Protein AF-A0A5C6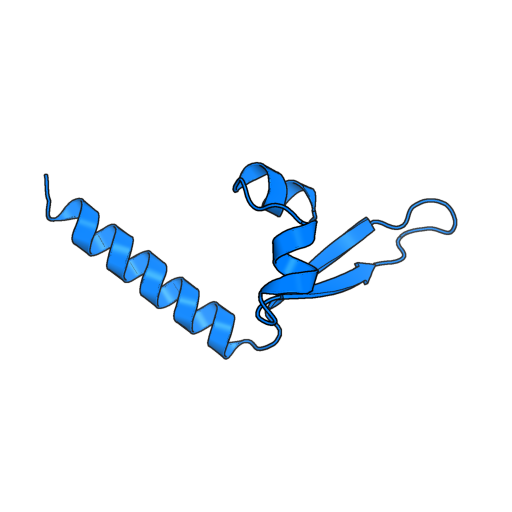MFM1-F1 (afdb_monomer_lite)

Sequence (66 aa):
MFYSEDLEQCGLDVSEVSVYSGVCTEIFKRESVIFQKSVYCFVHLSIQEFLAAVYMFHCYTRKDRV

pLDDT: mean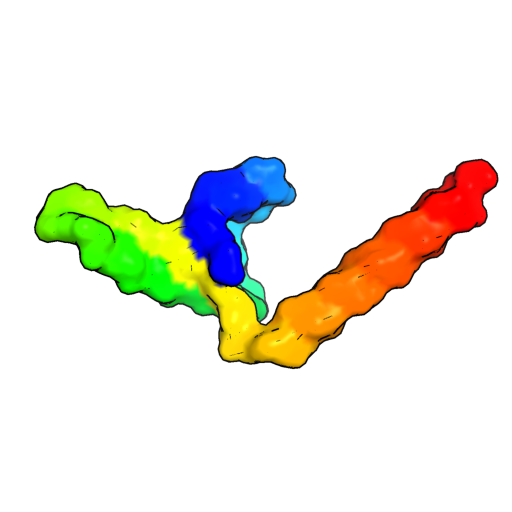 73.69, std 12.15, range [47.59, 92.56]

Secondary structure (DSSP, 8-state):
-EEHHHHHHTT--HHHHHHT-SSEEEEEEE-SSS-EEEEEEESSHHHHHHHHHHHHHHHHHHHT--

InterPro domains:
  IPR041075 NOD1/2, winged helix domain [PF17779] (1-42)
  IPR051261 NOD-like receptor [PTHR24106] (1-65)

Foldseek 3Di:
DAWPVRCVVVVHDPVCVDPPDLQKHWDFDCPDPVDITIDIDGPDPVSVVVVVVVVVVVVVVVVVVD

Radius of gyration: 14.81 Å; chains: 1; bounding box: 25×21×50 Å

Structure (mmCIF, N/CA/C/O backbone):
data_AF-A0A5C6MFM1-F1
#
_entry.id   AF-A0A5C6MFM1-F1
#
loop_
_atom_site.group_PDB
_atom_site.id
_atom_site.type_symbol
_atom_site.label_atom_id
_atom_site.label_alt_id
_atom_site.label_comp_id
_atom_site.label_asym_id
_atom_site.label_entity_id
_atom_site.label_seq_id
_atom_site.pdbx_PDB_ins_code
_atom_site.Cartn_x
_atom_site.Cartn_y
_atom_site.Cartn_z
_atom_site.occupancy
_atom_site.B_iso_or_equiv
_atom_site.auth_seq_id
_atom_site.auth_comp_id
_atom_site.auth_asym_id
_atom_site.auth_atom_id
_atom_site.pdbx_PDB_model_num
ATOM 1 N N . MET A 1 1 ? 0.947 3.967 5.028 1.00 76.88 1 MET A N 1
ATOM 2 C CA . MET A 1 1 ? -0.312 3.883 5.794 1.00 76.88 1 MET A CA 1
ATOM 3 C C . MET A 1 1 ? -1.276 4.842 5.143 1.00 76.88 1 MET A C 1
ATOM 5 O O . MET A 1 1 ? -0.834 5.913 4.745 1.00 76.88 1 MET A O 1
ATOM 9 N N . PHE A 1 2 ? -2.528 4.434 5.017 1.00 80.31 2 PHE A N 1
ATOM 10 C CA . PHE A 1 2 ? -3.571 5.145 4.285 1.00 80.31 2 PHE A CA 1
ATOM 11 C C . PHE A 1 2 ? -4.846 5.092 5.122 1.00 80.31 2 PHE A C 1
ATOM 13 O O . PHE A 1 2 ? -5.092 4.078 5.778 1.00 80.31 2 PHE A O 1
ATOM 20 N N . TYR A 1 3 ? -5.638 6.152 5.141 1.00 80.81 3 TYR A N 1
ATOM 21 C CA . TYR A 1 3 ? -6.973 6.106 5.730 1.00 80.81 3 TYR A CA 1
ATOM 22 C C . TYR A 1 3 ? -7.984 5.547 4.725 1.00 80.81 3 TYR A C 1
ATOM 24 O O . TYR A 1 3 ? -7.704 5.452 3.530 1.00 80.81 3 TYR A O 1
ATOM 32 N N . SER A 1 4 ? -9.173 5.191 5.208 1.00 76.44 4 SER A N 1
ATOM 33 C CA . SER A 1 4 ? -10.310 4.823 4.356 1.00 76.44 4 SER A CA 1
ATOM 34 C C . SER A 1 4 ? -10.589 5.872 3.276 1.00 76.44 4 SER A C 1
ATOM 36 O O . SER A 1 4 ? -10.806 5.516 2.123 1.00 76.44 4 SER A O 1
ATOM 38 N N . GLU A 1 5 ? -10.490 7.161 3.612 1.00 80.31 5 GLU A N 1
ATOM 39 C CA . GLU A 1 5 ? -10.758 8.238 2.652 1.00 80.31 5 GLU A CA 1
ATOM 40 C C . GLU A 1 5 ? -9.710 8.302 1.528 1.00 80.31 5 GLU A C 1
ATOM 42 O O . GLU A 1 5 ? -10.049 8.615 0.388 1.00 80.31 5 GLU A O 1
ATOM 47 N N . ASP A 1 6 ? -8.450 7.954 1.822 1.00 82.00 6 ASP A N 1
ATOM 48 C CA . ASP A 1 6 ? -7.376 7.923 0.819 1.00 82.00 6 ASP A CA 1
ATOM 49 C C . ASP A 1 6 ? -7.625 6.81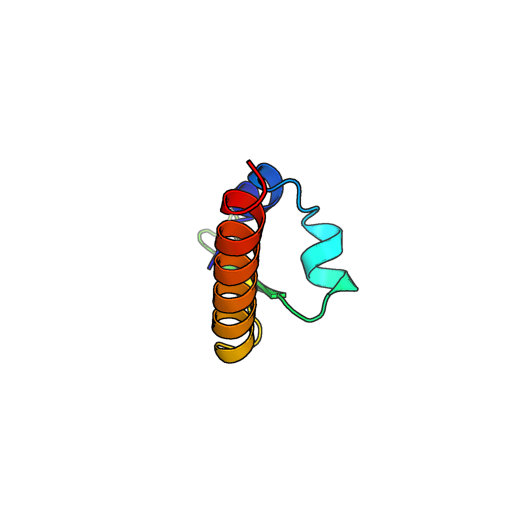7 -0.223 1.00 82.00 6 ASP A C 1
ATOM 51 O O . ASP A 1 6 ? -7.287 6.968 -1.400 1.00 82.00 6 ASP A O 1
ATOM 55 N N . LEU A 1 7 ? -8.227 5.699 0.203 1.00 79.06 7 LEU A N 1
ATOM 56 C CA . LEU A 1 7 ? -8.593 4.583 -0.671 1.00 79.06 7 LEU A CA 1
ATOM 57 C C . LEU A 1 7 ? -9.796 4.941 -1.548 1.00 79.06 7 LEU A C 1
ATOM 59 O O . LEU A 1 7 ? -9.735 4.753 -2.765 1.00 79.06 7 LEU A O 1
ATOM 63 N N . GLU A 1 8 ? -10.836 5.537 -0.957 1.00 80.88 8 GLU A N 1
ATOM 64 C CA . GLU A 1 8 ? -12.020 6.000 -1.690 1.00 80.88 8 GLU A CA 1
ATOM 65 C C . GLU A 1 8 ? -11.661 7.047 -2.753 1.00 80.88 8 GLU A C 1
ATOM 67 O O . GLU A 1 8 ? -12.137 6.970 -3.887 1.00 80.88 8 GLU A O 1
ATOM 72 N N . GLN A 1 9 ? -10.762 7.987 -2.439 1.00 81.81 9 GLN A N 1
ATOM 73 C CA . GLN A 1 9 ? -10.285 8.984 -3.403 1.00 81.81 9 GLN A CA 1
ATOM 74 C C . GLN A 1 9 ? -9.524 8.349 -4.578 1.00 81.81 9 GLN A C 1
ATOM 76 O O . GLN A 1 9 ? -9.558 8.866 -5.697 1.00 81.81 9 GLN A O 1
ATOM 81 N N . CYS A 1 10 ? -8.858 7.217 -4.344 1.00 76.00 10 CYS A N 1
ATOM 82 C CA . CYS A 1 10 ? -8.208 6.431 -5.390 1.00 76.00 10 CYS A CA 1
ATOM 83 C C . CYS A 1 10 ? -9.187 5.540 -6.177 1.00 76.00 10 CYS A C 1
ATOM 85 O O . CYS A 1 10 ? -8.755 4.848 -7.099 1.00 76.00 10 CYS A O 1
ATOM 87 N N . GLY A 1 11 ? -10.483 5.551 -5.838 1.00 75.81 11 GLY A N 1
ATOM 88 C CA . GLY A 1 11 ? -11.503 4.693 -6.445 1.00 75.81 11 GLY A CA 1
ATOM 89 C C . GLY A 1 11 ? -11.395 3.227 -6.024 1.00 75.81 11 GLY A C 1
ATOM 90 O O . GLY A 1 11 ? -11.896 2.355 -6.731 1.00 75.81 11 GLY A O 1
ATOM 91 N N . LEU A 1 12 ? -10.708 2.948 -4.914 1.00 75.94 12 LEU A N 1
ATOM 92 C CA . LEU A 1 12 ? -10.569 1.609 -4.358 1.00 75.94 12 LEU A CA 1
ATOM 93 C C . LEU A 1 12 ? -11.682 1.379 -3.336 1.00 75.94 12 LEU A C 1
ATOM 95 O O . LEU A 1 12 ? -11.782 2.120 -2.358 1.00 75.94 12 LEU A O 1
ATOM 99 N N . ASP A 1 13 ? -12.494 0.340 -3.543 1.00 75.56 13 ASP A N 1
ATOM 100 C CA . ASP A 1 13 ? -13.464 -0.076 -2.534 1.00 75.56 13 ASP A CA 1
ATOM 101 C C . ASP A 1 13 ? -12.727 -0.682 -1.337 1.00 75.56 13 ASP A C 1
ATOM 103 O O . ASP A 1 13 ? -12.002 -1.677 -1.439 1.00 75.56 13 ASP A O 1
ATOM 107 N N . VAL A 1 14 ? -12.934 -0.069 -0.179 1.00 67.25 14 VAL A N 1
ATOM 108 C CA . VAL A 1 14 ? -12.357 -0.474 1.099 1.00 67.25 14 VAL A CA 1
ATOM 109 C C . VAL A 1 14 ? -12.708 -1.933 1.430 1.00 67.25 14 VAL A C 1
ATOM 111 O O . VAL A 1 14 ? -11.880 -2.647 2.006 1.00 67.25 14 VAL A O 1
ATOM 114 N N . SER A 1 15 ? -13.892 -2.404 1.011 1.00 66.50 15 SER A N 1
ATOM 115 C CA . SER A 1 15 ? -14.322 -3.795 1.195 1.00 66.50 15 SER A CA 1
ATOM 116 C C . SER A 1 15 ? -13.532 -4.781 0.324 1.00 66.50 15 SER A C 1
ATOM 118 O O . SER A 1 15 ? -13.187 -5.868 0.791 1.00 66.50 15 SER A O 1
ATOM 120 N N . GLU A 1 16 ? -13.170 -4.403 -0.904 1.00 64.75 16 GLU A N 1
ATOM 121 C CA . GLU A 1 16 ? -12.372 -5.252 -1.798 1.00 64.75 16 GLU A CA 1
ATOM 122 C C . GLU A 1 16 ? -10.893 -5.298 -1.393 1.00 64.75 16 GLU A C 1
ATOM 124 O O . GLU A 1 16 ? -10.245 -6.347 -1.467 1.00 64.75 16 GLU A O 1
ATOM 129 N N . VAL A 1 17 ? -10.341 -4.180 -0.912 1.00 64.31 17 VAL A N 1
ATOM 130 C CA . VAL A 1 17 ? -8.917 -4.099 -0.558 1.00 64.31 17 VAL A CA 1
ATOM 131 C C . VAL A 1 17 ? -8.580 -4.964 0.661 1.00 64.31 17 VAL A C 1
ATOM 133 O O . VAL A 1 17 ? -7.541 -5.636 0.640 1.00 64.31 17 VAL A O 1
ATOM 136 N N . 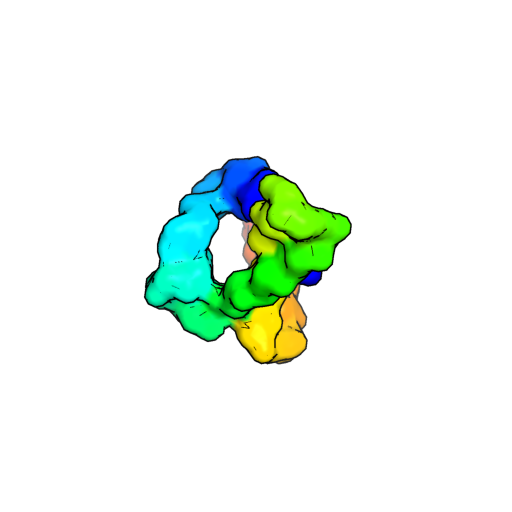SER A 1 18 ? -9.435 -4.980 1.694 1.00 57.28 18 SER A N 1
ATOM 137 C CA . SER A 1 18 ? -9.173 -5.732 2.932 1.00 57.28 18 SER A CA 1
ATOM 138 C C . SER A 1 18 ? -9.533 -7.218 2.836 1.00 57.28 18 SER A C 1
ATOM 140 O O . SER A 1 18 ? -8.808 -8.051 3.379 1.00 57.28 18 SER A O 1
ATOM 142 N N . VAL A 1 19 ? -10.617 -7.567 2.132 1.00 53.44 19 VAL A N 1
ATOM 143 C CA . VAL A 1 19 ? -11.153 -8.940 2.108 1.00 53.44 19 VAL A CA 1
ATOM 144 C C . VAL A 1 19 ? -10.570 -9.772 0.963 1.00 53.44 19 VAL A C 1
ATOM 146 O O . VAL A 1 19 ? -10.384 -10.976 1.127 1.00 53.44 19 VAL A O 1
ATOM 149 N N . TYR A 1 20 ? -10.254 -9.156 -0.183 1.00 53.50 20 TYR A N 1
ATOM 150 C CA . TYR A 1 20 ? -9.957 -9.905 -1.411 1.00 53.50 20 TYR A CA 1
ATOM 151 C C . TYR A 1 20 ? -8.486 -9.926 -1.828 1.00 53.50 20 TYR A C 1
ATOM 153 O O . TYR A 1 20 ? -8.061 -10.874 -2.487 1.00 53.50 20 TYR A O 1
ATOM 161 N N . SER A 1 21 ? -7.689 -8.916 -1.466 1.00 61.09 21 SER A N 1
ATOM 162 C CA . SER A 1 21 ? -6.331 -8.801 -2.016 1.00 61.09 21 SER A CA 1
ATOM 163 C C . SER A 1 21 ? -5.270 -9.572 -1.219 1.00 61.09 21 SER A C 1
ATOM 165 O O . SER A 1 21 ? -4.306 -10.064 -1.799 1.00 61.09 21 SER A O 1
ATOM 167 N N . GLY A 1 22 ? -5.392 -9.658 0.112 1.00 66.12 22 GLY A N 1
ATOM 168 C CA . GLY A 1 22 ? -4.295 -10.119 0.982 1.00 66.12 22 GLY A CA 1
ATOM 169 C C . GLY A 1 22 ? -3.019 -9.261 0.883 1.00 66.12 22 GLY A C 1
ATOM 170 O O . GLY A 1 22 ? -1.980 -9.627 1.425 1.00 66.12 22 GLY A O 1
ATOM 171 N N . VAL A 1 23 ? -3.086 -8.130 0.172 1.00 67.62 23 VAL A N 1
ATOM 172 C CA . VAL A 1 23 ? -1.978 -7.203 -0.096 1.00 67.62 23 VAL A CA 1
ATOM 173 C C . VAL A 1 23 ? -1.941 -6.107 0.974 1.00 67.62 23 VAL A C 1
ATOM 175 O O . VAL A 1 23 ? -0.860 -5.654 1.365 1.00 67.62 23 VAL A O 1
ATOM 178 N N . CYS A 1 24 ? -3.113 -5.730 1.492 1.00 70.56 24 CYS A N 1
ATOM 179 C CA . CYS A 1 24 ? -3.298 -4.725 2.533 1.00 70.56 24 CYS A CA 1
ATOM 180 C C . CYS A 1 24 ? -3.979 -5.317 3.776 1.00 70.56 24 CYS A C 1
ATOM 182 O O . CYS A 1 24 ? -4.943 -6.068 3.667 1.00 70.56 24 CYS A O 1
ATOM 184 N N . THR A 1 25 ? -3.505 -4.915 4.954 1.00 74.81 25 THR A N 1
ATOM 185 C CA . THR A 1 25 ? -4.110 -5.203 6.257 1.00 74.81 25 THR A CA 1
ATOM 186 C C . THR A 1 25 ? -4.780 -3.951 6.802 1.00 74.81 25 THR A C 1
ATOM 188 O O . THR A 1 25 ? -4.203 -2.860 6.787 1.00 74.81 25 THR A O 1
ATOM 191 N N . GLU A 1 26 ? -5.985 -4.130 7.334 1.00 73.44 26 GLU A N 1
ATOM 192 C CA . GLU A 1 26 ? -6.662 -3.135 8.156 1.00 73.44 26 GLU A CA 1
ATOM 193 C C . GLU A 1 26 ? -6.097 -3.155 9.584 1.00 73.44 26 GLU A C 1
ATOM 195 O O . GLU A 1 26 ? -6.134 -4.161 10.292 1.00 73.44 26 GLU A O 1
ATOM 200 N N . ILE A 1 27 ? -5.561 -2.020 10.011 1.00 70.38 27 ILE A N 1
ATOM 201 C CA . ILE A 1 27 ? -5.082 -1.747 11.359 1.00 70.38 27 ILE A CA 1
ATOM 202 C C . ILE A 1 27 ? -6.074 -0.771 11.995 1.00 70.38 27 ILE A C 1
ATOM 204 O O . ILE A 1 27 ? -6.071 0.430 11.716 1.00 70.38 27 ILE A O 1
ATOM 208 N N . PHE A 1 28 ? -6.934 -1.283 12.875 1.00 68.19 28 PHE A N 1
ATOM 209 C CA . PHE A 1 28 ? -7.849 -0.449 13.652 1.00 68.19 28 PHE A CA 1
ATOM 210 C C . PHE A 1 28 ? -7.062 0.483 14.577 1.00 68.19 28 PHE A C 1
ATOM 212 O O . PHE A 1 28 ? -6.469 0.041 15.565 1.00 68.19 28 PHE A O 1
ATOM 219 N N . LYS A 1 29 ? -7.096 1.790 14.304 1.00 59.50 29 LYS A N 1
ATOM 220 C CA . LYS A 1 29 ? -6.520 2.797 15.195 1.00 59.50 29 LYS A CA 1
ATOM 221 C C . LYS A 1 29 ? -7.637 3.350 16.080 1.00 59.50 29 LYS A C 1
ATOM 223 O O . LYS A 1 29 ? -8.498 4.117 15.652 1.00 59.50 29 LYS A O 1
ATOM 228 N N . ARG A 1 30 ? -7.671 2.900 17.335 1.00 56.59 30 ARG A N 1
ATOM 229 C CA . ARG A 1 30 ? -8.647 3.346 18.341 1.00 56.59 30 ARG A CA 1
ATOM 230 C C . ARG A 1 30 ? -8.261 4.746 18.831 1.00 56.59 30 ARG A C 1
ATOM 232 O O . ARG A 1 30 ? -7.575 4.870 19.838 1.00 56.59 30 ARG A O 1
ATOM 239 N N . GLU A 1 31 ? -8.645 5.788 18.096 1.00 54.44 31 GLU A N 1
ATOM 240 C CA . GLU A 1 31 ? -8.321 7.176 18.468 1.00 54.44 31 GLU A CA 1
ATOM 241 C C . GLU A 1 31 ? -9.247 7.750 19.557 1.00 54.44 31 GLU A C 1
ATOM 243 O O . GLU A 1 31 ? -8.874 8.716 20.215 1.00 54.44 31 GLU A O 1
ATOM 248 N N . SER A 1 32 ? -10.401 7.135 19.849 1.00 52.31 32 SER A N 1
ATOM 249 C CA . SER A 1 32 ? -11.213 7.473 21.031 1.00 52.31 32 SER A CA 1
ATOM 250 C C . SER A 1 32 ? -12.252 6.389 21.366 1.00 52.31 32 SER A C 1
ATOM 252 O O . SER A 1 32 ? -12.519 5.499 20.564 1.00 52.31 32 SER A O 1
ATOM 254 N N . VAL A 1 33 ? -12.868 6.469 22.554 1.00 55.97 33 VAL A N 1
ATOM 255 C CA . VAL A 1 33 ? -13.926 5.546 23.038 1.00 55.97 33 VAL A CA 1
ATOM 256 C C . VAL A 1 33 ? -15.192 5.577 22.155 1.00 55.97 33 VAL A C 1
ATOM 258 O O . VAL A 1 33 ? -16.029 4.687 22.258 1.00 55.97 33 VAL A O 1
ATOM 261 N N . ILE A 1 34 ? -15.320 6.573 21.269 1.00 60.91 34 ILE A N 1
ATOM 262 C CA . ILE A 1 34 ? -16.540 6.866 20.497 1.00 60.91 34 ILE A CA 1
ATOM 263 C C . ILE A 1 34 ? -16.286 6.852 18.975 1.00 60.91 34 ILE A C 1
ATOM 265 O O . ILE A 1 34 ? -17.226 6.684 18.206 1.00 60.91 34 ILE A O 1
ATOM 269 N N . PHE A 1 35 ? -15.033 6.988 18.524 1.00 55.47 35 PHE A N 1
ATOM 270 C CA . PHE A 1 35 ? -14.673 7.030 17.103 1.00 55.47 35 PHE A CA 1
ATOM 271 C C . PHE A 1 35 ? -13.507 6.077 16.811 1.00 55.47 35 PHE A C 1
ATOM 273 O O . PHE A 1 35 ? -12.387 6.263 17.298 1.00 55.47 35 PHE A O 1
ATOM 280 N N . GLN A 1 36 ? -13.786 5.046 16.015 1.00 61.88 36 GLN A N 1
ATOM 281 C CA . GLN A 1 36 ? -12.808 4.083 15.519 1.00 61.88 36 GLN A CA 1
ATOM 282 C C . GLN A 1 36 ? -12.577 4.397 14.042 1.00 61.88 36 GLN A C 1
ATOM 284 O O . GLN A 1 36 ? -13.511 4.302 13.250 1.00 61.88 36 GLN A O 1
ATOM 289 N N . LYS A 1 37 ? -11.361 4.819 13.680 1.00 69.31 37 LYS A N 1
ATOM 290 C CA . LYS A 1 37 ? -11.003 5.089 12.286 1.00 69.31 37 LYS A CA 1
ATOM 291 C C . LYS A 1 37 ? -10.093 3.974 11.783 1.00 69.31 37 LYS A C 1
ATOM 293 O O . LYS A 1 37 ? -9.085 3.652 12.422 1.00 69.31 37 LYS A O 1
ATOM 298 N N . SER A 1 38 ? -10.472 3.363 10.670 1.00 73.06 38 SER A N 1
ATOM 299 C CA . SER A 1 38 ? -9.698 2.292 10.052 1.00 73.06 38 SER A CA 1
ATOM 300 C C . SER A 1 38 ? -8.510 2.870 9.292 1.00 73.06 38 SER A C 1
ATOM 302 O O . SER A 1 38 ? -8.639 3.836 8.538 1.00 73.06 38 SER A O 1
ATOM 304 N N . VAL A 1 39 ? -7.331 2.297 9.525 1.00 77.31 39 VAL A N 1
ATOM 305 C CA . VAL A 1 39 ? -6.097 2.641 8.815 1.00 77.31 39 VAL A CA 1
ATOM 306 C C . VAL A 1 39 ? -5.633 1.398 8.077 1.00 77.31 39 VAL A C 1
ATOM 308 O O . VAL A 1 39 ? -5.640 0.310 8.633 1.00 77.31 39 VAL A O 1
ATOM 311 N N . TYR A 1 40 ? -5.193 1.545 6.839 1.00 79.94 40 TYR A N 1
ATOM 312 C CA . TYR A 1 40 ? -4.745 0.453 5.988 1.00 79.94 40 TYR A CA 1
ATOM 313 C C . TYR A 1 40 ? -3.238 0.555 5.758 1.00 79.94 40 TYR A C 1
ATOM 315 O O . TYR A 1 40 ? -2.671 1.642 5.571 1.00 79.94 40 TYR A O 1
ATOM 323 N N . CYS A 1 41 ? -2.550 -0.582 5.768 1.00 79.31 41 CYS A N 1
ATOM 324 C CA . CYS A 1 41 ? -1.154 -0.663 5.352 1.00 79.31 41 CYS A CA 1
ATOM 325 C C . CYS A 1 41 ? -0.900 -1.924 4.535 1.00 79.31 41 CYS A C 1
ATOM 327 O O . CYS A 1 41 ? -1.632 -2.900 4.645 1.00 79.31 41 CYS A O 1
ATOM 329 N N . PHE A 1 42 ? 0.172 -1.923 3.747 1.00 83.75 42 PHE A N 1
ATOM 330 C CA . PHE A 1 42 ? 0.634 -3.142 3.097 1.00 83.75 42 PHE A CA 1
ATOM 331 C C . PHE A 1 42 ? 1.078 -4.176 4.132 1.00 83.75 42 PHE A C 1
ATOM 333 O O . PHE A 1 42 ? 1.666 -3.815 5.154 1.00 83.75 42 PHE A O 1
ATOM 340 N N . VAL A 1 43 ? 0.824 -5.455 3.848 1.00 83.12 43 VAL A N 1
ATOM 341 C CA . VAL A 1 43 ? 1.212 -6.575 4.725 1.00 83.12 43 VAL A CA 1
ATOM 342 C C . VAL A 1 43 ? 2.733 -6.654 4.891 1.00 83.12 43 VAL A C 1
ATOM 344 O O . VAL A 1 43 ? 3.226 -7.016 5.956 1.00 83.12 43 VAL A O 1
ATOM 347 N N . HIS A 1 44 ? 3.488 -6.298 3.847 1.00 84.69 44 HIS A N 1
ATOM 348 C CA . HIS A 1 44 ? 4.946 -6.342 3.851 1.00 84.69 44 HIS A CA 1
ATOM 349 C C . HIS A 1 44 ? 5.546 -5.157 3.084 1.00 84.69 44 HIS A C 1
ATOM 351 O O . HIS A 1 44 ? 5.006 -4.742 2.058 1.00 84.69 44 HIS A O 1
ATOM 357 N N . LEU A 1 45 ? 6.691 -4.636 3.541 1.00 84.19 45 LEU A N 1
ATOM 358 C CA . LEU A 1 45 ? 7.349 -3.477 2.918 1.00 84.19 45 LEU A CA 1
ATOM 359 C C . LEU A 1 45 ? 7.741 -3.745 1.455 1.00 84.19 45 LEU A C 1
ATOM 361 O O . LEU A 1 45 ? 7.555 -2.883 0.602 1.00 84.19 45 LEU A O 1
ATOM 365 N N . SER A 1 46 ? 8.172 -4.970 1.140 1.00 87.81 46 SER A N 1
ATOM 366 C CA . SER A 1 46 ? 8.552 -5.346 -0.231 1.00 87.81 46 SER A CA 1
ATOM 367 C C . SER A 1 46 ? 7.399 -5.240 -1.234 1.00 87.81 46 SER A C 1
ATOM 369 O O . SER A 1 46 ? 7.630 -4.992 -2.412 1.00 87.81 46 SER A O 1
ATOM 371 N N . ILE A 1 47 ? 6.152 -5.415 -0.783 1.00 85.19 47 ILE A N 1
ATOM 372 C CA . ILE A 1 47 ? 4.960 -5.259 -1.625 1.00 85.19 47 ILE A CA 1
ATOM 373 C C . ILE A 1 47 ? 4.783 -3.785 -1.990 1.00 85.19 47 ILE A C 1
ATOM 375 O O . ILE A 1 47 ? 4.548 -3.459 -3.152 1.00 85.19 47 ILE A O 1
ATOM 379 N N . GLN A 1 48 ? 4.939 -2.893 -1.008 1.00 85.62 48 GLN A N 1
ATOM 380 C CA . GLN A 1 48 ? 4.879 -1.452 -1.229 1.00 85.62 48 GLN A CA 1
ATOM 381 C C . GLN A 1 48 ? 5.955 -1.002 -2.225 1.00 85.62 48 GLN A C 1
ATOM 383 O O . GLN A 1 48 ? 5.658 -0.262 -3.162 1.00 85.62 48 GLN A O 1
ATOM 388 N N . GLU A 1 49 ? 7.192 -1.462 -2.040 1.00 88.31 49 GLU A N 1
ATOM 389 C CA . GLU A 1 49 ? 8.325 -1.129 -2.909 1.00 88.31 49 GLU A CA 1
ATOM 390 C C . GLU A 1 49 ? 8.130 -1.661 -4.331 1.00 88.31 49 GLU A C 1
ATOM 392 O O . GLU A 1 49 ? 8.344 -0.936 -5.304 1.00 88.31 49 GLU A O 1
ATOM 397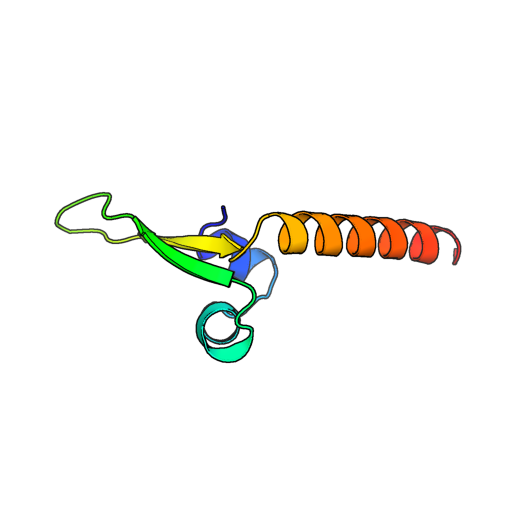 N N . PHE A 1 50 ? 7.659 -2.902 -4.463 1.00 90.19 50 PHE A N 1
ATOM 398 C CA . PHE A 1 50 ? 7.358 -3.504 -5.755 1.00 90.19 50 PHE A CA 1
ATOM 399 C C . PHE A 1 50 ? 6.267 -2.732 -6.506 1.00 90.19 50 PHE A C 1
ATOM 401 O O . PHE A 1 50 ? 6.460 -2.366 -7.666 1.00 90.19 50 PHE A O 1
ATOM 408 N N . LEU A 1 51 ? 5.142 -2.430 -5.851 1.00 86.38 51 LEU A N 1
ATOM 409 C CA . LEU A 1 51 ? 4.047 -1.678 -6.469 1.00 86.38 51 LEU A CA 1
ATOM 410 C C . LEU A 1 51 ? 4.470 -0.251 -6.834 1.00 86.38 51 LEU A C 1
ATOM 412 O O . LEU A 1 51 ? 4.101 0.232 -7.905 1.00 86.38 51 LEU A O 1
ATOM 416 N N . ALA A 1 52 ? 5.291 0.401 -6.006 1.00 88.44 52 ALA A N 1
ATOM 417 C CA . ALA A 1 52 ? 5.866 1.703 -6.331 1.00 88.44 52 ALA A CA 1
ATOM 418 C C . ALA A 1 52 ? 6.762 1.635 -7.581 1.00 88.44 52 ALA A C 1
ATOM 420 O O . ALA A 1 52 ? 6.650 2.488 -8.466 1.00 88.44 52 ALA A O 1
ATOM 421 N N . ALA A 1 53 ? 7.604 0.603 -7.698 1.00 92.56 53 ALA A N 1
ATOM 422 C CA . ALA A 1 53 ? 8.452 0.394 -8.870 1.00 92.56 53 ALA A CA 1
ATOM 423 C C . ALA A 1 53 ? 7.628 0.130 -10.144 1.00 92.56 53 ALA A C 1
ATOM 425 O O . ALA A 1 53 ? 7.894 0.735 -11.185 1.00 92.56 53 ALA A O 1
ATOM 426 N N . VAL A 1 54 ? 6.592 -0.711 -10.059 1.00 90.25 54 VAL A N 1
ATOM 427 C CA . VAL A 1 54 ? 5.670 -0.985 -11.175 1.00 90.25 54 VAL A CA 1
ATOM 428 C C . VAL A 1 54 ? 4.917 0.277 -11.593 1.00 90.25 54 VAL A C 1
ATOM 430 O O . VAL A 1 54 ? 4.823 0.561 -12.787 1.00 90.25 54 VAL A O 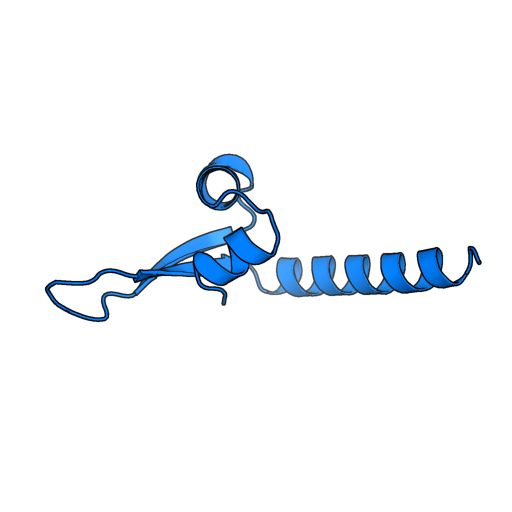1
ATOM 433 N N . TYR A 1 55 ? 4.416 1.061 -10.635 1.00 87.81 55 TYR A N 1
ATOM 434 C CA . TYR A 1 55 ? 3.726 2.319 -10.918 1.00 87.81 55 TYR A CA 1
ATOM 435 C C . TYR A 1 55 ? 4.639 3.308 -11.649 1.00 87.81 55 TYR A C 1
ATOM 437 O O . TYR A 1 55 ? 4.255 3.850 -12.687 1.00 87.81 55 TYR A O 1
ATOM 445 N N . MET A 1 56 ? 5.873 3.485 -11.165 1.00 89.25 56 MET A N 1
ATOM 446 C CA . MET A 1 56 ? 6.868 4.330 -11.826 1.00 89.25 56 MET A CA 1
ATOM 447 C C . MET A 1 56 ? 7.145 3.842 -13.250 1.00 89.25 56 MET A C 1
ATOM 449 O O . MET A 1 56 ? 7.042 4.628 -14.192 1.00 89.25 56 MET A O 1
ATOM 453 N N . PHE A 1 57 ? 7.409 2.547 -13.433 1.00 90.69 57 PHE A N 1
ATOM 454 C CA . PHE A 1 57 ? 7.625 1.951 -14.753 1.00 90.69 57 PHE A CA 1
ATOM 455 C C . PHE A 1 57 ? 6.440 2.182 -15.705 1.00 90.69 57 PHE A C 1
ATOM 457 O O . PHE A 1 57 ? 6.623 2.580 -16.858 1.00 90.69 57 PHE A O 1
ATOM 464 N N . HIS A 1 58 ? 5.214 1.991 -15.223 1.00 87.50 58 HIS A N 1
ATOM 465 C CA . HIS A 1 58 ? 4.000 2.237 -15.996 1.00 87.50 58 HIS A CA 1
ATOM 466 C C . HIS A 1 58 ? 3.837 3.720 -16.372 1.00 87.50 58 HIS A C 1
ATOM 468 O O . HIS A 1 58 ? 3.470 4.035 -17.503 1.00 87.50 58 HIS A O 1
ATOM 474 N N . CYS A 1 59 ? 4.149 4.653 -15.468 1.00 86.25 59 CYS A N 1
ATOM 475 C CA . CYS A 1 59 ? 4.125 6.086 -15.763 1.00 86.25 59 CYS A CA 1
ATOM 476 C C . CYS A 1 59 ? 5.173 6.496 -16.805 1.00 86.25 59 CYS A C 1
ATOM 478 O O . CYS A 1 59 ? 4.865 7.323 -17.664 1.00 86.25 59 CYS A O 1
ATOM 480 N N . TYR A 1 60 ? 6.381 5.927 -16.752 1.00 84.50 60 TYR A N 1
ATOM 481 C CA . TYR A 1 60 ? 7.415 6.164 -17.764 1.00 84.50 60 TYR A CA 1
ATOM 482 C C . TYR A 1 60 ? 6.992 5.611 -19.129 1.00 84.50 60 TYR A C 1
ATOM 484 O O . TYR A 1 60 ? 6.926 6.358 -20.098 1.00 84.50 60 TYR A O 1
ATOM 492 N N . THR A 1 61 ? 6.558 4.351 -19.187 1.00 82.88 61 THR A N 1
ATOM 493 C CA . THR A 1 61 ? 6.115 3.721 -20.444 1.00 82.88 61 THR A CA 1
ATOM 494 C C . THR A 1 61 ? 4.848 4.344 -21.044 1.00 82.88 61 THR A C 1
ATOM 496 O O . THR A 1 61 ? 4.689 4.337 -22.264 1.00 82.88 61 THR A O 1
ATOM 499 N N . ARG A 1 62 ? 3.944 4.917 -20.232 1.00 72.12 62 ARG A N 1
ATOM 500 C CA . ARG A 1 62 ? 2.815 5.729 -20.731 1.00 72.12 62 ARG A CA 1
ATOM 501 C C . ARG A 1 62 ? 3.239 7.101 -21.246 1.00 72.12 62 ARG A C 1
ATOM 503 O O . ARG A 1 62 ? 2.575 7.607 -22.144 1.00 72.12 62 ARG A O 1
ATOM 510 N N . LYS A 1 63 ? 4.290 7.711 -20.690 1.00 59.00 63 LYS A N 1
ATOM 511 C CA . LYS A 1 63 ? 4.830 8.987 -21.190 1.00 59.00 63 LYS A CA 1
ATOM 512 C C . LYS A 1 63 ? 5.548 8.831 -22.532 1.00 59.00 63 LYS A C 1
ATOM 514 O O . LYS A 1 63 ? 5.505 9.765 -23.319 1.00 59.00 63 LYS A O 1
ATOM 519 N N . ASP A 1 64 ? 6.105 7.655 -22.819 1.00 55.38 64 ASP A N 1
ATOM 520 C CA . ASP A 1 64 ? 6.751 7.337 -24.104 1.00 55.38 64 ASP A CA 1
ATOM 521 C C . ASP A 1 64 ? 5.761 6.959 -25.230 1.00 55.38 64 ASP A C 1
ATOM 523 O O . ASP A 1 64 ? 6.172 6.646 -26.346 1.00 55.38 64 ASP A O 1
ATOM 527 N N . ARG A 1 65 ? 4.446 6.977 -24.960 1.00 53.28 65 ARG A N 1
ATOM 528 C CA . ARG A 1 65 ? 3.377 6.807 -25.965 1.00 53.28 65 ARG A CA 1
ATOM 529 C C . ARG A 1 65 ? 2.579 8.099 -26.184 1.00 53.28 65 ARG A C 1
ATOM 531 O O . ARG A 1 65 ? 1.346 8.056 -26.198 1.00 53.28 65 ARG A O 1
ATOM 538 N N . VAL A 1 66 ? 3.270 9.230 -26.320 1.00 47.59 66 VAL A N 1
ATOM 539 C CA . VAL A 1 66 ? 2.702 10.491 -26.833 1.00 47.59 66 VAL A CA 1
ATOM 540 C C . VAL A 1 66 ? 3.375 10.835 -28.148 1.00 47.59 66 VAL A C 1
ATOM 542 O O . VAL A 1 66 ? 4.624 10.818 -28.176 1.00 47.59 66 VAL A O 1
#

Organism: NCBI:txid433684